Protein AF-A0ABD3HP50-F1 (afdb_monomer_lite)

Secondary structure (DSSP, 8-state):
-HHHHHHHHHHHHHHHH-EEEE--S--S--S--EEEE----------HHHHHHHH-B--SGGG--TTTGGG--EEEETTTTEEEE--GGGGS-TT-TT--SPPPGGG--HHHHHHHH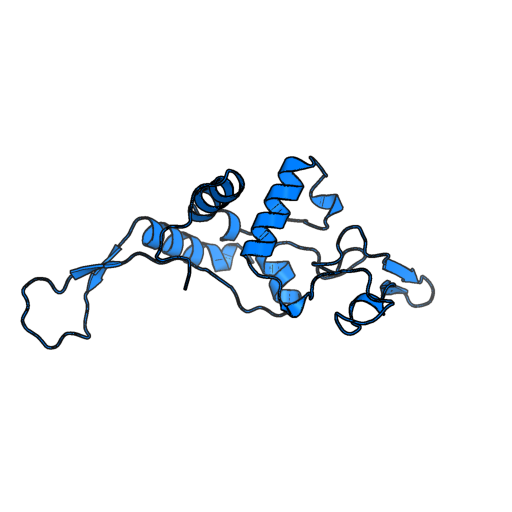HHHHHT---GGGGTB-S--GGGG-THHHHHHTTTTT-PPPTTS--

pLDDT: mean 71.01, std 15.09, range [30.39, 95.0]

Organism: NCBI:txid122646

InterPro domains:
  IPR004242 Transposon, En/Spm-like [PF02992] (1-100)

Sequence (162 aa):
MDIYLEPLVEELKQLWEGVRAYDASTQCPREDRWFTLHAISMWTIHDSPGLGFISGLAVSGTKGCPTCRPHLEAQYSPSLRSTYYLGHEKYLPLDHPLRNGCIDPTTMTMLDYCVLETRIQEEEIPRASFGVNRMSILMELPYWDACASVVDGVDFPPYMLK

Structure (mmCIF, N/CA/C/O backbone):
data_AF-A0ABD3HP50-F1
#
_entry.id   AF-A0ABD3HP50-F1
#
loop_
_atom_site.group_PDB
_atom_site.id
_atom_site.type_symbol
_atom_site.label_atom_id
_atom_site.label_alt_id
_atom_site.label_comp_id
_atom_site.label_asym_id
_atom_site.label_entity_id
_atom_site.label_seq_id
_atom_site.pdbx_PDB_ins_code
_atom_site.Cartn_x
_atom_site.Cartn_y
_atom_site.Cartn_z
_atom_site.occupancy
_atom_site.B_iso_or_equiv
_atom_site.auth_seq_id
_atom_site.auth_comp_id
_atom_site.auth_asym_id
_atom_site.auth_atom_id
_atom_site.pdbx_PDB_model_num
ATOM 1 N N . MET A 1 1 ? -8.155 -7.416 -9.459 1.00 68.25 1 MET A N 1
ATOM 2 C CA . MET A 1 1 ? -7.705 -7.560 -8.061 1.00 68.25 1 MET A CA 1
ATOM 3 C C . MET A 1 1 ? -8.480 -6.600 -7.178 1.00 68.25 1 MET A C 1
ATOM 5 O O . MET A 1 1 ? -8.988 -7.033 -6.163 1.00 68.25 1 MET A O 1
ATOM 9 N N . ASP A 1 2 ? -8.676 -5.363 -7.633 1.00 72.00 2 ASP A N 1
ATOM 10 C CA . ASP A 1 2 ? -9.381 -4.280 -6.931 1.00 72.00 2 ASP A CA 1
ATOM 11 C C . ASP A 1 2 ? -10.738 -4.693 -6.331 1.00 72.00 2 ASP A C 1
ATOM 13 O O . ASP A 1 2 ? -11.019 -4.324 -5.204 1.00 72.00 2 ASP A O 1
ATOM 17 N N . ILE A 1 3 ? -11.502 -5.568 -7.002 1.00 82.44 3 ILE A N 1
ATOM 18 C CA . ILE A 1 3 ? -12.775 -6.134 -6.498 1.00 82.44 3 ILE A CA 1
ATOM 19 C C . ILE A 1 3 ? -12.619 -6.809 -5.120 1.00 82.44 3 ILE A C 1
ATOM 21 O O . ILE A 1 3 ? -13.517 -6.757 -4.291 1.00 82.44 3 ILE A O 1
ATOM 25 N N . TYR A 1 4 ? -11.482 -7.457 -4.854 1.00 85.62 4 TYR A N 1
ATOM 26 C CA . TYR A 1 4 ? -11.237 -8.136 -3.576 1.00 85.62 4 TYR A CA 1
ATOM 27 C C . TYR A 1 4 ? -10.767 -7.184 -2.474 1.00 85.62 4 TYR A C 1
ATOM 29 O O . TYR A 1 4 ? -10.874 -7.518 -1.298 1.00 85.62 4 TYR A O 1
ATOM 37 N N . LEU A 1 5 ? -10.217 -6.027 -2.848 1.00 87.44 5 LEU A N 1
ATOM 38 C CA . LEU A 1 5 ? -9.736 -5.011 -1.911 1.00 87.44 5 LEU A CA 1
ATOM 39 C C . LEU A 1 5 ? -10.795 -3.948 -1.619 1.00 87.44 5 LEU A C 1
ATOM 41 O O . LEU A 1 5 ? -10.646 -3.209 -0.656 1.00 87.44 5 LEU A O 1
ATOM 45 N N . GLU A 1 6 ? -11.858 -3.881 -2.414 1.00 91.06 6 GLU A N 1
ATOM 46 C CA . GLU A 1 6 ? -12.951 -2.924 -2.260 1.00 91.06 6 GLU A CA 1
ATOM 47 C C . GLU A 1 6 ? -13.574 -2.945 -0.848 1.00 91.06 6 GLU A C 1
ATOM 49 O O . GLU A 1 6 ? -13.604 -1.880 -0.231 1.00 91.06 6 GLU A O 1
ATOM 54 N N . PRO A 1 7 ? -13.909 -4.105 -0.236 1.00 94.12 7 PRO A N 1
ATOM 55 C CA . PRO A 1 7 ? -14.416 -4.123 1.141 1.00 94.12 7 PRO A CA 1
ATOM 56 C C . PRO A 1 7 ? -13.393 -3.604 2.160 1.00 94.12 7 PRO A C 1
ATOM 58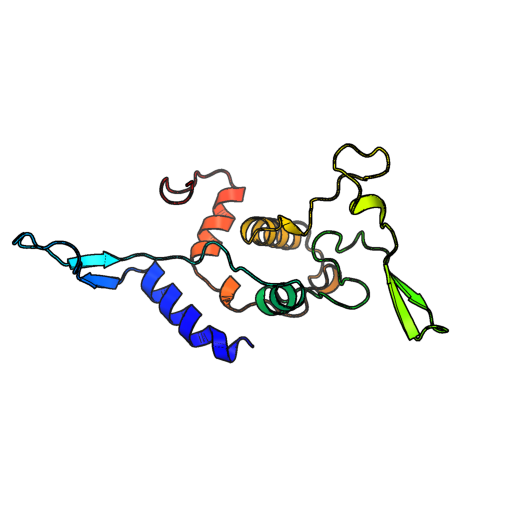 O O . PRO A 1 7 ? -13.737 -2.874 3.083 1.00 94.12 7 PRO A O 1
ATOM 61 N N . LEU A 1 8 ? -12.109 -3.931 1.967 1.00 91.62 8 LEU A N 1
ATOM 62 C CA . LEU A 1 8 ? -11.032 -3.445 2.831 1.00 91.62 8 LEU A CA 1
ATOM 63 C C . LEU A 1 8 ? -10.880 -1.922 2.724 1.00 91.62 8 LEU A C 1
ATOM 65 O O . LEU A 1 8 ? -10.669 -1.248 3.729 1.00 91.62 8 LEU A O 1
ATOM 69 N N . VAL A 1 9 ? -10.984 -1.368 1.515 1.00 91.56 9 VAL A N 1
ATOM 70 C CA . VAL A 1 9 ? -10.930 0.081 1.289 1.00 91.56 9 VAL A CA 1
ATOM 71 C C . VAL A 1 9 ? -12.112 0.779 1.955 1.00 91.56 9 VAL A C 1
ATOM 73 O O . VAL A 1 9 ? -11.918 1.823 2.576 1.00 91.56 9 VAL A O 1
ATOM 76 N N . GLU A 1 10 ? -13.315 0.215 1.866 1.00 94.00 10 GLU A N 1
ATOM 77 C CA . GLU A 1 10 ? -14.499 0.750 2.547 1.00 94.00 10 GLU A CA 1
ATOM 78 C C . GLU A 1 10 ? -14.332 0.755 4.071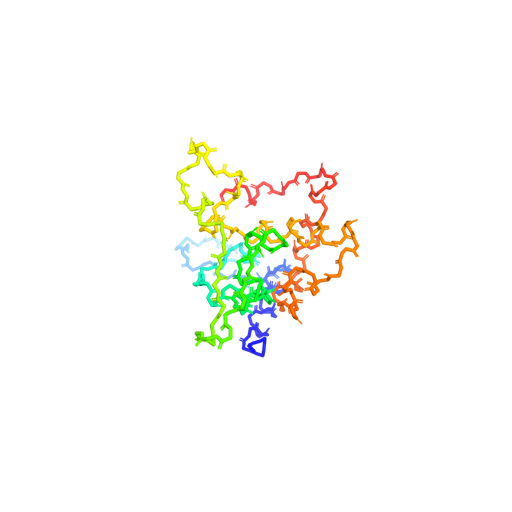 1.00 94.00 10 GLU A C 1
ATOM 80 O O . GLU A 1 10 ? -14.588 1.776 4.714 1.00 94.00 10 GLU A O 1
ATOM 85 N N . GLU A 1 11 ? -13.838 -0.340 4.653 1.00 94.44 11 GLU A N 1
ATOM 86 C CA . GLU A 1 11 ? -13.554 -0.424 6.090 1.00 94.44 11 GLU A CA 1
ATOM 87 C C . GLU A 1 11 ? -12.485 0.588 6.522 1.00 94.44 11 GLU A C 1
ATOM 89 O O . GLU A 1 11 ? -12.650 1.273 7.531 1.00 94.44 11 GLU A O 1
ATOM 94 N N . LEU A 1 12 ? -11.410 0.745 5.742 1.00 93.44 12 LEU A N 1
ATOM 95 C CA . LEU A 1 12 ? -10.360 1.729 6.020 1.00 93.44 12 LEU A CA 1
ATOM 96 C C . LEU A 1 12 ? -10.872 3.174 5.927 1.00 93.44 12 LEU A C 1
ATOM 98 O O . LEU A 1 12 ? -10.443 4.015 6.714 1.00 93.44 12 LEU A O 1
ATOM 102 N N . LYS A 1 13 ? -11.807 3.472 5.016 1.00 93.25 13 LYS A N 1
ATOM 103 C CA . LYS A 1 13 ? -12.465 4.790 4.945 1.00 93.25 13 LYS A CA 1
ATOM 104 C C . LYS A 1 13 ? -13.304 5.062 6.198 1.00 93.25 13 LYS A C 1
ATOM 106 O O . LYS A 1 13 ? -13.189 6.139 6.776 1.00 93.25 13 LYS A O 1
ATOM 111 N N . GLN A 1 14 ? -14.068 4.079 6.674 1.00 94.31 14 GLN A N 1
ATOM 112 C CA . GLN A 1 14 ? -14.833 4.206 7.925 1.00 94.31 14 GLN A CA 1
ATOM 113 C C . GLN A 1 14 ? -13.916 4.368 9.143 1.00 94.31 14 GLN A C 1
ATOM 115 O O . GLN A 1 14 ? -14.163 5.196 10.017 1.00 94.31 14 GLN A O 1
ATOM 120 N N . LEU A 1 15 ? -12.823 3.603 9.193 1.00 94.00 15 LEU A N 1
ATOM 121 C CA . LEU A 1 15 ? -11.815 3.713 10.246 1.00 94.00 15 LEU A CA 1
ATOM 122 C C . LEU A 1 15 ? -11.074 5.054 10.204 1.00 94.00 15 LEU A C 1
ATOM 124 O O . LEU A 1 15 ? -10.659 5.538 11.251 1.00 94.00 15 LEU A O 1
ATOM 128 N N . TRP A 1 16 ? -10.920 5.681 9.039 1.00 92.81 16 TRP A N 1
ATOM 129 C CA . TRP A 1 16 ? -10.366 7.031 8.946 1.00 92.81 16 TRP A CA 1
ATOM 130 C C . TRP A 1 16 ? -11.300 8.080 9.563 1.00 92.81 16 TRP A C 1
ATOM 132 O O . TRP A 1 16 ? -10.840 8.914 10.342 1.00 92.81 16 TRP A O 1
ATOM 142 N N . GLU A 1 17 ? -12.607 8.001 9.286 1.00 92.56 17 GLU A N 1
ATOM 143 C CA . GLU A 1 17 ? -13.628 8.866 9.907 1.00 92.56 17 GLU A CA 1
ATOM 144 C C . GLU A 1 17 ? -13.776 8.616 11.417 1.00 92.56 17 GLU A C 1
ATOM 146 O O . GLU A 1 17 ? -14.070 9.539 12.179 1.00 92.56 17 GLU A O 1
ATOM 151 N N . GLY A 1 18 ? -13.500 7.386 11.851 1.00 93.75 18 GLY A N 1
ATOM 152 C CA . GLY A 1 18 ? -13.512 6.958 13.241 1.00 93.75 18 GLY A CA 1
ATOM 153 C C . GLY A 1 18 ? -14.760 6.151 13.588 1.00 93.75 18 GLY A C 1
ATOM 154 O O . GLY A 1 18 ? -15.891 6.555 13.322 1.00 93.75 18 GLY A O 1
ATOM 155 N N . VAL A 1 19 ? -14.565 5.008 14.246 1.00 95.00 19 VAL A N 1
ATOM 156 C CA . VAL A 1 19 ? -15.655 4.104 14.652 1.00 95.00 19 VAL A CA 1
ATOM 157 C C . VAL A 1 19 ? -15.690 3.936 16.165 1.00 95.00 19 VAL A C 1
ATOM 159 O O . VAL A 1 19 ? -14.649 3.911 16.819 1.00 95.00 19 VAL A O 1
ATOM 162 N N . ARG A 1 20 ? -16.878 3.783 16.764 1.00 94.44 20 ARG A N 1
ATOM 163 C CA . ARG A 1 20 ? -16.955 3.430 18.192 1.00 94.44 20 ARG A CA 1
ATOM 164 C C . ARG A 1 20 ? -16.520 1.982 18.393 1.00 94.44 20 ARG A C 1
ATOM 166 O O . ARG A 1 20 ? -17.221 1.062 17.981 1.00 94.44 20 ARG A O 1
ATOM 173 N N . ALA A 1 21 ? -15.408 1.798 19.092 1.00 92.50 21 ALA A N 1
ATOM 174 C CA . ALA A 1 21 ? -14.881 0.503 19.489 1.00 92.50 21 ALA A CA 1
ATOM 175 C C . ALA A 1 21 ? -14.962 0.329 21.009 1.00 92.50 21 ALA A C 1
ATOM 177 O O . ALA A 1 21 ? -14.875 1.291 21.773 1.00 92.50 21 ALA A O 1
ATOM 178 N N . TYR A 1 22 ? -15.139 -0.915 21.441 1.00 89.88 22 TYR A N 1
ATOM 179 C CA . TYR A 1 22 ? -15.159 -1.291 22.848 1.00 89.88 22 TYR A CA 1
ATOM 180 C C . TYR A 1 22 ? -13.805 -1.883 23.257 1.00 89.88 22 TYR A C 1
ATOM 182 O O . TYR A 1 22 ? -13.331 -2.830 22.629 1.00 89.88 22 TYR A O 1
ATOM 190 N N . ASP A 1 23 ? -13.199 -1.359 24.322 1.00 88.19 23 ASP A N 1
ATOM 191 C CA . ASP A 1 23 ? -11.971 -1.905 24.901 1.00 88.19 23 ASP A CA 1
ATOM 192 C C . ASP A 1 23 ? -12.291 -3.083 25.837 1.00 88.19 23 ASP A C 1
ATOM 194 O O . ASP A 1 23 ? -12.820 -2.912 26.937 1.00 88.19 23 ASP A O 1
ATOM 198 N N . ALA A 1 24 ? -11.954 -4.299 25.399 1.00 86.75 24 ALA A N 1
ATOM 199 C CA . ALA A 1 24 ? -12.124 -5.520 26.189 1.00 86.75 24 ALA A CA 1
ATOM 200 C C . ALA A 1 24 ? -10.939 -5.824 27.127 1.00 86.75 24 ALA A C 1
ATOM 202 O O . ALA A 1 24 ? -11.032 -6.744 27.942 1.00 86.75 24 ALA A O 1
ATOM 203 N N . SER A 1 25 ? -9.825 -5.091 27.016 1.00 80.88 25 SER A N 1
ATOM 204 C CA . SER A 1 25 ? -8.603 -5.350 27.793 1.00 80.88 25 SER A CA 1
ATOM 205 C C . SER A 1 25 ? -8.692 -4.833 29.232 1.00 80.88 25 SER A C 1
ATOM 207 O O . SER A 1 25 ? -8.050 -5.365 30.142 1.00 80.88 25 SER A O 1
ATOM 209 N N . THR A 1 26 ? -9.523 -3.820 29.472 1.00 66.00 26 THR A N 1
ATOM 210 C CA . THR A 1 26 ? -9.668 -3.192 30.779 1.00 66.00 26 THR A CA 1
ATOM 211 C C . THR A 1 26 ? -10.669 -3.961 31.646 1.00 66.00 26 THR A C 1
ATOM 213 O O . THR A 1 26 ? -11.881 -3.775 31.587 1.00 66.00 26 THR A O 1
ATOM 216 N N . GLN A 1 27 ? -10.148 -4.803 32.546 1.00 63.78 27 GLN A N 1
ATOM 217 C CA . GLN A 1 27 ? -10.932 -5.452 33.615 1.00 63.78 27 GLN A CA 1
ATOM 218 C C . GLN A 1 27 ? -11.445 -4.462 34.681 1.00 63.78 27 GLN A C 1
ATOM 220 O O . GLN A 1 27 ? -12.134 -4.856 35.621 1.00 63.78 27 GLN A O 1
ATOM 225 N N . CYS A 1 28 ? -11.102 -3.177 34.567 1.00 58.75 28 CYS A N 1
ATOM 226 C CA . CYS A 1 28 ? -11.473 -2.166 35.543 1.00 58.75 28 CYS A CA 1
ATOM 227 C C . CYS A 1 28 ? -12.890 -1.635 35.255 1.00 58.75 28 CYS A C 1
ATOM 229 O O . CYS A 1 28 ? -13.175 -1.250 34.119 1.00 58.75 28 CYS A O 1
ATOM 231 N N . PRO A 1 29 ? -13.775 -1.552 36.263 1.00 60.47 29 PRO A N 1
ATOM 232 C CA . PRO A 1 29 ? -15.089 -0.938 36.135 1.00 60.47 29 PRO A CA 1
ATOM 233 C C . PRO A 1 29 ? -14.926 0.589 36.080 1.00 60.47 29 PRO A C 1
ATOM 235 O O . PRO A 1 29 ? -15.144 1.291 37.061 1.00 60.47 29 PRO A O 1
ATOM 238 N N . ARG A 1 30 ? -14.460 1.109 34.941 1.00 60.69 30 ARG A N 1
ATOM 239 C CA . ARG A 1 30 ? -14.571 2.529 34.597 1.00 60.69 30 ARG A CA 1
ATOM 240 C C . ARG A 1 30 ? -15.697 2.691 33.590 1.00 60.69 30 ARG A C 1
ATOM 242 O O . ARG A 1 30 ? -15.880 1.858 32.708 1.00 60.69 30 ARG A O 1
ATOM 249 N N . GLU A 1 31 ? -16.455 3.759 33.768 1.00 63.81 31 GLU A N 1
ATOM 250 C CA . GLU A 1 31 ? -17.771 3.965 33.162 1.00 63.81 31 GLU A CA 1
ATOM 251 C C . GLU A 1 31 ? -17.724 4.356 31.676 1.00 63.81 31 GLU A C 1
ATOM 253 O O . GLU A 1 31 ? -18.764 4.619 31.086 1.00 63.81 31 GLU A O 1
ATOM 258 N N . ASP A 1 32 ? -16.556 4.305 31.030 1.00 68.00 32 ASP A N 1
ATOM 259 C CA . ASP A 1 32 ? -16.446 4.547 29.592 1.00 68.00 32 ASP A CA 1
ATOM 260 C C . ASP A 1 32 ? -15.413 3.611 28.947 1.00 68.00 32 ASP A C 1
ATOM 262 O O . ASP A 1 32 ? -14.228 3.914 28.825 1.00 68.00 32 ASP A O 1
ATOM 266 N N . ARG A 1 33 ? -15.873 2.407 28.584 1.00 80.25 33 ARG A N 1
ATOM 267 C CA . ARG A 1 33 ? -15.086 1.383 27.859 1.00 80.25 33 ARG A CA 1
ATOM 268 C C . ARG A 1 33 ? -15.160 1.537 26.344 1.00 80.25 33 ARG A C 1
ATOM 270 O O . ARG A 1 33 ? -14.750 0.651 25.602 1.00 80.25 33 ARG A O 1
ATOM 277 N N . TRP A 1 34 ? -15.740 2.632 25.885 1.00 87.62 34 TRP A N 1
ATOM 278 C CA . TRP A 1 34 ? -15.948 2.901 24.481 1.00 87.62 34 TRP A CA 1
ATOM 279 C C . TRP A 1 34 ? -15.081 4.077 24.069 1.00 87.62 34 TRP A C 1
ATOM 281 O O . TRP A 1 34 ? -15.122 5.133 24.692 1.00 87.62 34 TRP A O 1
ATOM 291 N N . PHE A 1 35 ? -14.349 3.916 22.980 1.00 89.62 35 PHE A N 1
ATOM 292 C CA . PHE A 1 35 ? -13.504 4.963 22.426 1.00 89.62 35 PHE A CA 1
ATOM 293 C C . PHE A 1 35 ? -13.710 5.044 20.916 1.00 89.62 35 PHE A C 1
ATOM 295 O O . PHE A 1 35 ? -14.230 4.115 20.295 1.00 89.62 35 PHE A O 1
ATOM 302 N N . THR A 1 36 ? -13.337 6.174 20.325 1.00 94.62 36 THR A N 1
ATOM 303 C CA . THR A 1 36 ? -13.305 6.310 18.868 1.00 94.62 36 THR A CA 1
ATOM 304 C C . THR A 1 36 ? -11.992 5.725 18.366 1.00 94.62 36 THR A C 1
ATOM 306 O O . THR A 1 36 ? -10.918 6.246 18.668 1.00 94.62 36 THR A O 1
ATOM 309 N N . LEU A 1 37 ? -12.077 4.615 17.640 1.00 93.75 37 LEU A N 1
ATOM 310 C CA . LEU A 1 37 ? -10.949 3.982 16.977 1.00 93.75 37 LEU A CA 1
ATOM 311 C C . LEU A 1 37 ? -10.769 4.616 15.601 1.00 93.75 37 LEU A C 1
ATOM 313 O O . LEU A 1 37 ? -11.670 4.535 14.767 1.00 93.75 37 LEU A O 1
ATOM 317 N N . HIS A 1 38 ? -9.587 5.183 15.375 1.00 93.00 38 HIS A N 1
ATOM 318 C CA . HIS A 1 38 ? -9.105 5.514 14.042 1.00 93.00 38 HIS A CA 1
ATOM 319 C C . HIS A 1 38 ? -8.033 4.513 13.617 1.00 93.00 38 HIS A C 1
ATOM 321 O O . HIS A 1 38 ? -7.225 4.088 14.448 1.00 93.00 38 HIS A O 1
ATOM 327 N N . ALA A 1 39 ? -8.002 4.149 12.337 1.00 90.25 39 ALA A N 1
ATOM 328 C CA . ALA A 1 39 ? -6.942 3.312 11.787 1.00 90.25 39 ALA A CA 1
ATOM 329 C C . ALA A 1 39 ? -6.605 3.699 10.348 1.00 90.25 39 ALA A C 1
ATOM 331 O O . ALA A 1 39 ? -7.431 4.234 9.612 1.00 90.25 39 ALA A O 1
ATOM 332 N N . ILE A 1 40 ? -5.367 3.403 9.965 1.00 89.06 40 ILE A N 1
ATOM 333 C CA . ILE A 1 40 ? -4.806 3.654 8.639 1.00 89.06 40 ILE A CA 1
ATOM 334 C C . ILE A 1 40 ? -3.920 2.478 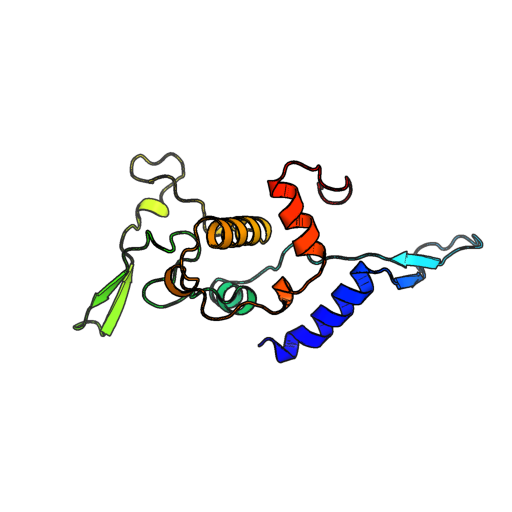8.231 1.00 89.06 40 ILE A C 1
ATOM 336 O O . ILE A 1 40 ? -3.334 1.805 9.083 1.00 89.06 40 ILE A O 1
ATOM 340 N N . SER A 1 41 ? -3.783 2.246 6.927 1.00 84.75 41 SER A N 1
ATOM 341 C CA . SER A 1 41 ? -2.788 1.311 6.399 1.00 84.75 41 SER A CA 1
ATOM 342 C C . SER A 1 41 ? -1.514 2.075 6.042 1.00 84.75 41 SER A C 1
ATOM 344 O O . SER A 1 41 ? -1.509 2.855 5.091 1.00 84.75 41 SER A O 1
ATOM 346 N N . MET A 1 42 ? -0.443 1.865 6.817 1.00 76.00 42 MET A N 1
ATOM 347 C CA . MET A 1 42 ? 0.849 2.532 6.597 1.00 76.00 42 MET A CA 1
ATOM 348 C C . MET A 1 42 ? 1.706 1.826 5.539 1.00 76.00 42 MET A C 1
ATOM 350 O O . MET A 1 42 ? 2.272 2.474 4.662 1.00 76.00 42 MET A O 1
ATOM 354 N N . TRP A 1 43 ? 1.812 0.495 5.604 1.00 74.75 43 TRP A N 1
ATOM 355 C CA . TRP A 1 43 ? 2.608 -0.299 4.668 1.00 74.75 43 TRP A CA 1
ATOM 356 C C . TRP A 1 43 ? 1.935 -1.633 4.350 1.00 74.75 43 TRP A C 1
ATOM 358 O O . TRP A 1 43 ? 1.252 -2.228 5.184 1.00 74.75 43 TRP A O 1
ATOM 368 N N . THR A 1 44 ? 2.167 -2.130 3.136 1.00 73.38 44 THR A N 1
ATOM 369 C CA . THR A 1 44 ? 1.804 -3.494 2.738 1.00 73.38 44 THR A CA 1
ATOM 370 C C . THR A 1 44 ? 3.083 -4.298 2.539 1.00 73.38 44 THR A C 1
ATOM 372 O O . THR A 1 44 ? 4.042 -3.802 1.956 1.00 73.38 44 THR A O 1
ATOM 375 N N . ILE A 1 45 ? 3.114 -5.533 3.042 1.00 80.56 45 ILE A N 1
ATOM 376 C CA . ILE A 1 45 ? 4.207 -6.468 2.761 1.00 80.56 45 ILE A CA 1
ATOM 377 C C . ILE A 1 45 ? 3.795 -7.264 1.534 1.00 80.56 45 ILE A C 1
ATOM 379 O O . ILE A 1 45 ? 2.799 -7.986 1.558 1.00 80.56 45 ILE A O 1
ATOM 383 N N . HIS A 1 46 ? 4.555 -7.118 0.463 1.00 76.06 46 HIS A N 1
ATOM 384 C CA . HIS A 1 46 ? 4.301 -7.791 -0.796 1.00 76.06 46 HIS A CA 1
ATOM 385 C C . HIS A 1 46 ? 5.629 -8.216 -1.422 1.00 76.06 46 HIS A C 1
ATOM 387 O O . HIS A 1 46 ? 6.673 -7.604 -1.199 1.00 76.06 46 HIS A O 1
ATOM 393 N N . ASP A 1 47 ? 5.593 -9.284 -2.204 1.00 80.69 47 ASP A N 1
ATOM 394 C CA . ASP A 1 47 ? 6.691 -9.627 -3.095 1.00 80.69 47 ASP A CA 1
ATOM 395 C C . ASP A 1 47 ? 6.678 -8.707 -4.331 1.00 80.69 47 ASP A C 1
ATOM 397 O O . ASP A 1 47 ? 5.799 -7.861 -4.502 1.00 80.69 47 ASP A O 1
ATOM 401 N N . SER A 1 48 ? 7.667 -8.840 -5.216 1.00 72.44 48 SER A N 1
ATOM 402 C CA . SER A 1 48 ? 7.736 -8.001 -6.420 1.00 72.44 48 SER A CA 1
ATOM 403 C C . SER A 1 48 ? 6.478 -8.107 -7.307 1.00 72.44 48 SER A C 1
ATOM 405 O O . SER A 1 48 ? 5.984 -7.060 -7.725 1.00 72.44 48 SER A O 1
ATOM 407 N N . PRO A 1 49 ? 5.898 -9.298 -7.567 1.00 78.38 49 PRO A N 1
ATOM 408 C CA . PRO A 1 49 ? 4.594 -9.411 -8.220 1.00 78.38 49 PRO A CA 1
ATOM 409 C C . PRO A 1 49 ? 3.482 -8.667 -7.472 1.00 78.38 49 PRO A C 1
ATOM 411 O O . PRO A 1 49 ? 2.759 -7.877 -8.082 1.00 78.38 49 PRO A O 1
ATOM 414 N N . GLY A 1 50 ? 3.374 -8.876 -6.157 1.00 78.81 50 GLY A N 1
ATOM 415 C CA . GLY A 1 50 ? 2.407 -8.222 -5.281 1.00 78.81 50 GLY A CA 1
ATOM 416 C C . GLY A 1 50 ? 2.490 -6.699 -5.326 1.00 78.81 50 GLY A C 1
ATOM 417 O O . GLY A 1 50 ? 1.450 -6.049 -5.409 1.00 78.81 50 GLY A O 1
ATOM 418 N N . LEU A 1 51 ? 3.700 -6.130 -5.389 1.00 76.31 51 LEU A N 1
ATOM 419 C CA . LEU A 1 51 ? 3.891 -4.690 -5.576 1.00 76.31 51 LEU A CA 1
ATOM 420 C C . LEU A 1 51 ? 3.210 -4.218 -6.856 1.00 76.31 51 LEU A C 1
ATOM 422 O O . LEU A 1 51 ? 2.451 -3.256 -6.825 1.00 76.31 51 LEU A O 1
ATOM 426 N N . GLY A 1 52 ? 3.445 -4.895 -7.980 1.00 76.44 52 GLY A N 1
ATOM 427 C CA . GLY A 1 52 ? 2.845 -4.517 -9.260 1.00 76.44 52 GLY A CA 1
ATOM 428 C C . GLY A 1 52 ? 1.323 -4.599 -9.243 1.00 76.44 52 GLY A C 1
ATOM 429 O O . GLY A 1 52 ? 0.650 -3.745 -9.812 1.00 76.44 52 GLY A O 1
ATOM 430 N N . PHE A 1 53 ? 0.769 -5.574 -8.521 1.00 78.81 53 PHE A N 1
ATOM 431 C CA . PHE A 1 53 ? -0.675 -5.680 -8.327 1.00 78.81 53 PHE A CA 1
ATOM 432 C C . PHE A 1 53 ? -1.244 -4.561 -7.449 1.00 78.81 53 PHE A C 1
ATOM 434 O O . PHE A 1 53 ? -2.293 -4.016 -7.779 1.00 78.81 53 PHE A O 1
ATOM 441 N N . ILE A 1 54 ? -0.564 -4.225 -6.350 1.00 76.44 54 ILE A N 1
ATOM 442 C CA . ILE A 1 54 ? -1.042 -3.276 -5.332 1.00 76.44 54 ILE A CA 1
ATOM 443 C C . ILE A 1 54 ? -0.743 -1.822 -5.694 1.00 76.44 54 ILE A C 1
ATOM 445 O O . ILE A 1 54 ? -1.411 -0.934 -5.188 1.00 76.44 54 IL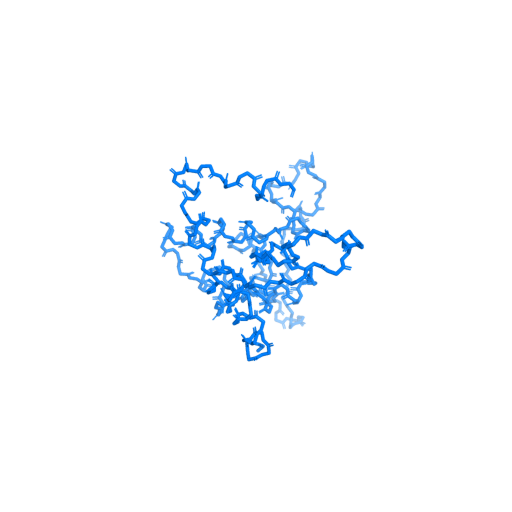E A O 1
ATOM 449 N N . SER A 1 55 ? 0.243 -1.552 -6.541 1.00 73.62 55 SER A N 1
ATOM 450 C CA . SER A 1 55 ? 0.588 -0.197 -6.994 1.00 73.62 55 SER A CA 1
ATOM 451 C C . SER A 1 55 ? 0.149 0.072 -8.431 1.00 73.62 55 SER A C 1
ATOM 453 O O . SER A 1 55 ? 0.085 1.217 -8.859 1.00 73.62 55 SER A O 1
ATOM 455 N N . GLY A 1 56 ? -0.137 -0.986 -9.196 1.00 75.25 56 GLY A N 1
ATOM 456 C CA . GLY A 1 56 ? -0.384 -0.890 -10.629 1.00 75.25 56 GLY A CA 1
ATOM 457 C C . GLY A 1 56 ? 0.861 -0.577 -11.465 1.00 75.25 56 GLY A C 1
ATOM 458 O O . GLY A 1 56 ? 0.756 -0.274 -12.662 1.00 75.25 56 GLY A O 1
ATOM 459 N N . LEU A 1 57 ? 2.044 -0.693 -10.850 1.00 74.00 57 LEU A N 1
ATOM 460 C CA . LEU A 1 57 ? 3.329 -0.646 -11.531 1.00 74.00 57 LEU A CA 1
ATOM 461 C C . LEU A 1 57 ? 3.544 -1.892 -12.387 1.00 74.00 57 LEU A C 1
ATOM 463 O O . LEU A 1 57 ? 3.290 -3.029 -11.983 1.00 74.00 57 LEU A O 1
ATOM 467 N N . ALA A 1 58 ? 4.120 -1.682 -13.564 1.00 74.19 58 ALA A N 1
ATOM 468 C CA . ALA A 1 58 ? 4.713 -2.751 -14.337 1.00 74.19 58 ALA A CA 1
ATOM 469 C C . ALA A 1 58 ? 5.895 -3.334 -13.554 1.00 74.19 58 ALA A C 1
ATOM 471 O O . ALA A 1 58 ? 6.921 -2.692 -13.360 1.00 74.19 58 ALA A O 1
ATOM 472 N N . VAL A 1 59 ? 5.750 -4.586 -13.135 1.00 71.94 59 VAL A N 1
ATOM 473 C CA . VAL A 1 59 ? 6.818 -5.382 -12.501 1.00 71.94 59 VAL A CA 1
ATOM 474 C C . VAL A 1 59 ? 7.409 -6.414 -13.462 1.00 71.94 59 VAL A C 1
ATOM 476 O O . VAL A 1 59 ? 8.207 -7.268 -13.092 1.00 71.94 59 VAL A O 1
ATOM 479 N N . SER A 1 60 ? 7.022 -6.327 -14.737 1.00 72.38 60 SER A N 1
ATOM 480 C CA . SER A 1 60 ? 7.544 -7.136 -15.834 1.00 72.38 60 SER A CA 1
ATOM 481 C C . SER A 1 60 ? 7.637 -6.316 -17.125 1.00 72.38 60 SER A C 1
ATOM 483 O O . SER A 1 60 ? 7.091 -5.215 -17.226 1.00 72.38 60 SER A O 1
ATOM 485 N N . GLY A 1 61 ? 8.344 -6.849 -18.122 1.00 74.88 61 GLY A N 1
ATOM 486 C CA . GLY A 1 61 ? 8.560 -6.170 -19.399 1.00 74.88 61 GLY A CA 1
ATOM 487 C C . GLY A 1 61 ? 9.653 -5.106 -19.322 1.00 74.88 61 GLY A C 1
ATOM 488 O O . GLY A 1 61 ? 10.513 -5.130 -18.451 1.00 74.88 61 GLY A O 1
ATOM 489 N N . THR A 1 62 ? 9.655 -4.155 -20.252 1.00 70.31 62 THR A N 1
ATOM 490 C CA . THR A 1 62 ? 10.770 -3.203 -20.388 1.00 70.31 62 THR A CA 1
ATOM 491 C C . THR A 1 62 ? 10.900 -2.208 -19.233 1.00 70.31 62 THR A C 1
ATOM 493 O O . THR A 1 62 ? 11.949 -1.597 -19.075 1.00 70.31 62 THR A O 1
ATOM 496 N N . LYS A 1 63 ? 9.867 -2.076 -18.393 1.00 71.56 63 LYS A N 1
ATOM 497 C CA . LYS A 1 63 ? 9.827 -1.166 -17.236 1.00 71.56 63 LYS A CA 1
ATOM 498 C C . LYS A 1 63 ? 9.623 -1.900 -15.911 1.00 71.56 63 LYS A C 1
ATOM 500 O O . LYS A 1 63 ? 9.112 -1.320 -14.967 1.00 71.56 63 LYS A O 1
ATOM 505 N N . GLY A 1 64 ? 10.025 -3.170 -15.839 1.00 69.12 64 GLY A N 1
ATOM 506 C CA . GLY A 1 64 ? 9.726 -4.048 -14.704 1.00 69.12 64 GLY A CA 1
ATOM 507 C C . GLY A 1 64 ? 10.397 -3.691 -13.373 1.00 69.12 64 GLY A C 1
ATOM 508 O O . GLY A 1 64 ? 10.098 -4.320 -12.365 1.00 69.12 64 GLY A O 1
ATOM 509 N N . CYS A 1 65 ? 11.319 -2.720 -13.342 1.00 71.00 65 CYS A N 1
ATOM 510 C CA . CYS A 1 65 ? 11.956 -2.288 -12.101 1.00 71.00 65 CYS A CA 1
ATOM 511 C C . CYS A 1 65 ? 11.235 -1.053 -11.540 1.00 71.00 65 CYS A C 1
ATOM 513 O O . CYS A 1 65 ? 11.388 0.039 -12.099 1.00 71.00 65 CYS A O 1
ATOM 515 N N . PRO A 1 66 ? 10.529 -1.187 -10.407 1.00 62.84 66 PRO A N 1
ATOM 516 C CA . PRO A 1 66 ? 9.730 -0.105 -9.846 1.00 62.84 66 PRO A CA 1
ATOM 517 C C . PRO A 1 66 ? 10.590 1.034 -9.269 1.00 62.84 66 PRO A C 1
ATOM 519 O O . PRO A 1 66 ? 10.059 2.107 -9.002 1.00 62.84 66 PRO A O 1
ATOM 522 N N . THR A 1 67 ? 11.905 0.832 -9.133 1.00 65.88 67 THR A N 1
ATOM 523 C CA . THR A 1 67 ? 12.869 1.825 -8.630 1.00 65.88 67 THR A CA 1
ATOM 524 C C . THR A 1 67 ? 13.659 2.504 -9.749 1.00 65.88 67 THR A C 1
ATOM 526 O O . THR A 1 67 ? 13.874 3.708 -9.712 1.00 65.88 67 THR A O 1
ATOM 529 N N . CYS A 1 68 ? 14.074 1.757 -10.778 1.00 63.84 68 CYS A N 1
ATOM 530 C CA . CYS A 1 68 ? 14.866 2.317 -11.883 1.00 63.84 68 CYS A CA 1
ATOM 531 C C . CYS A 1 68 ? 14.007 2.954 -12.976 1.00 63.84 68 CYS A C 1
ATOM 533 O O . CYS A 1 68 ? 14.496 3.819 -13.696 1.00 63.84 68 CYS A O 1
ATOM 535 N N . ARG A 1 69 ? 12.744 2.522 -13.098 1.00 65.69 69 ARG A N 1
ATOM 536 C CA . ARG A 1 69 ? 11.694 3.062 -13.977 1.00 65.69 69 ARG A CA 1
ATOM 537 C C . ARG A 1 69 ? 12.210 3.614 -15.329 1.00 65.69 69 ARG A C 1
ATOM 539 O O . ARG A 1 69 ? 12.550 2.769 -16.157 1.00 65.69 69 ARG A O 1
ATOM 546 N N . PRO A 1 70 ? 12.288 4.940 -15.615 1.00 57.34 70 PRO A N 1
ATOM 547 C CA . PRO A 1 70 ? 12.668 5.416 -16.949 1.00 57.34 70 PRO A CA 1
ATOM 548 C C . PRO A 1 70 ? 14.162 5.239 -17.254 1.00 57.34 70 PRO A C 1
ATOM 550 O O . PRO A 1 70 ? 14.544 5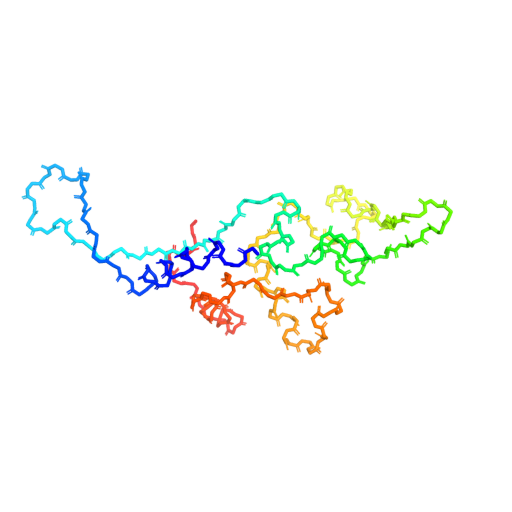.254 -18.417 1.00 57.34 70 PRO A O 1
ATOM 553 N N . HIS A 1 71 ? 14.993 5.029 -16.231 1.00 59.66 71 HIS A N 1
ATOM 554 C CA . HIS A 1 71 ? 16.431 4.790 -16.360 1.00 59.66 71 HIS A CA 1
ATOM 555 C C . HIS A 1 71 ? 16.767 3.298 -16.504 1.00 59.66 71 HIS A C 1
ATOM 557 O O . HIS A 1 71 ? 17.936 2.919 -16.547 1.00 59.66 71 HIS A O 1
ATOM 563 N N . LEU A 1 72 ? 15.756 2.422 -16.540 1.00 65.88 72 LEU A N 1
ATOM 564 C CA . LEU A 1 72 ? 15.956 1.005 -16.804 1.00 65.88 72 LEU A CA 1
ATOM 565 C C . LEU A 1 72 ? 16.090 0.769 -18.312 1.00 65.88 72 LEU A C 1
ATOM 567 O O . LEU A 1 72 ? 15.098 0.720 -19.036 1.00 65.88 72 LEU A O 1
ATOM 571 N N . GLU A 1 73 ? 17.314 0.542 -18.776 1.00 65.88 73 GLU A N 1
ATOM 572 C CA . GLU A 1 73 ? 17.561 0.086 -20.143 1.00 65.88 73 GLU A CA 1
ATOM 573 C C . GLU A 1 73 ? 17.298 -1.422 -20.255 1.00 65.88 73 GLU A C 1
ATOM 575 O O . GLU A 1 73 ? 18.184 -2.268 -20.099 1.00 65.88 73 GLU A O 1
ATOM 580 N N . ALA A 1 74 ? 16.037 -1.777 -20.488 1.00 74.81 74 ALA A N 1
ATOM 581 C CA . ALA A 1 74 ? 15.663 -3.137 -20.839 1.00 74.81 74 ALA A CA 1
ATOM 582 C C . ALA A 1 74 ? 15.800 -3.355 -22.349 1.00 74.81 74 ALA A C 1
ATOM 584 O O . ALA A 1 74 ? 15.308 -2.560 -23.151 1.00 74.81 74 ALA A O 1
ATOM 585 N N . GLN A 1 75 ? 16.417 -4.466 -22.739 1.00 80.12 75 GLN A N 1
ATOM 586 C CA . GLN A 1 75 ? 16.570 -4.852 -24.137 1.00 80.12 75 GLN A CA 1
ATOM 587 C C . GLN A 1 75 ? 15.874 -6.189 -24.387 1.00 80.12 75 GLN A C 1
ATOM 589 O O . GLN A 1 75 ? 15.937 -7.114 -23.576 1.00 80.12 75 GLN A O 1
ATOM 594 N N . TYR A 1 76 ? 15.182 -6.288 -25.519 1.00 84.06 76 TYR A N 1
ATOM 595 C CA . TYR A 1 76 ? 14.550 -7.526 -25.956 1.00 84.06 76 TYR A CA 1
ATOM 596 C C . TYR A 1 76 ? 15.488 -8.274 -26.899 1.00 84.06 76 TYR A C 1
ATOM 598 O O . TYR A 1 76 ? 15.927 -7.717 -27.904 1.00 84.06 76 TYR A O 1
ATOM 606 N N . SER A 1 77 ? 15.767 -9.542 -26.598 1.00 84.00 77 SER A N 1
ATOM 607 C CA . SER A 1 77 ? 16.497 -10.435 -27.497 1.00 84.00 77 SER A CA 1
ATOM 608 C C . SER A 1 77 ? 15.509 -11.262 -28.321 1.00 84.00 77 SER A C 1
ATOM 610 O O . SER A 1 77 ? 14.849 -12.143 -27.762 1.00 84.00 77 SER A O 1
ATOM 612 N N . PRO A 1 78 ? 15.421 -11.068 -29.653 1.00 86.94 78 PRO A N 1
ATOM 613 C CA . PRO A 1 78 ? 14.576 -11.902 -30.508 1.00 86.94 78 PRO A CA 1
ATOM 614 C C . PRO A 1 78 ? 14.999 -13.374 -30.490 1.00 86.94 78 PRO A C 1
ATOM 616 O O . PRO A 1 78 ? 14.151 -14.263 -30.549 1.00 86.94 78 PRO A O 1
ATOM 619 N N . SER A 1 79 ? 16.305 -13.625 -30.366 1.00 91.38 79 SER A N 1
ATOM 620 C CA . SER A 1 79 ? 16.888 -14.967 -30.350 1.00 91.38 79 SER A CA 1
ATOM 621 C C . SER A 1 79 ? 16.505 -15.749 -29.095 1.00 91.38 79 SER A C 1
ATOM 623 O O . SER A 1 79 ? 16.206 -16.935 -29.184 1.00 91.38 79 SER A O 1
ATOM 625 N N . LEU A 1 80 ? 16.485 -15.086 -27.934 1.00 86.19 80 LEU A N 1
ATOM 626 C CA . LEU A 1 80 ? 16.101 -15.707 -26.660 1.00 86.19 80 LEU A CA 1
ATOM 627 C C . LEU A 1 80 ? 14.599 -15.588 -26.370 1.00 86.19 80 LEU A C 1
ATOM 629 O O . LEU A 1 80 ? 14.105 -16.229 -25.446 1.00 86.19 80 LEU A O 1
ATOM 633 N N . ARG A 1 81 ? 13.878 -14.765 -27.147 1.00 85.62 81 ARG A N 1
ATOM 634 C CA . ARG A 1 81 ? 12.478 -14.374 -26.908 1.00 85.62 81 ARG A CA 1
ATOM 635 C C . ARG A 1 81 ? 12.250 -13.881 -25.478 1.00 85.62 81 ARG A C 1
ATOM 637 O O . ARG A 1 81 ? 11.212 -14.142 -24.874 1.00 85.62 81 ARG A O 1
ATOM 644 N N . SER A 1 82 ? 13.243 -13.188 -24.933 1.00 81.06 82 SER A N 1
ATOM 645 C CA . SER A 1 82 ? 13.247 -12.718 -23.556 1.00 81.06 82 SER A CA 1
ATOM 646 C C . SER A 1 82 ? 13.767 -11.290 -23.468 1.00 81.06 82 SER A C 1
ATOM 648 O O . SER A 1 82 ? 14.570 -10.834 -24.288 1.00 81.06 82 SER A O 1
ATOM 650 N N . THR A 1 83 ? 13.280 -10.581 -22.454 1.00 80.38 83 THR A N 1
ATOM 651 C CA . THR A 1 83 ? 13.775 -9.260 -22.077 1.00 80.38 83 THR A CA 1
ATOM 652 C C . THR A 1 83 ? 14.847 -9.432 -21.014 1.00 80.38 83 THR A C 1
ATOM 654 O O . THR A 1 83 ? 14.616 -10.116 -20.016 1.00 80.38 83 THR A O 1
ATOM 657 N N . TYR A 1 84 ? 16.001 -8.805 -21.211 1.00 78.38 84 TYR A N 1
ATOM 658 C CA . TYR A 1 84 ? 17.044 -8.701 -20.197 1.00 78.38 84 TYR A CA 1
ATOM 659 C C . TYR A 1 84 ? 17.212 -7.245 -19.776 1.00 78.38 84 TYR A C 1
ATOM 661 O O . TYR A 1 84 ? 16.963 -6.314 -20.544 1.00 78.38 84 TYR A O 1
ATOM 669 N N . TYR A 1 85 ? 17.615 -7.057 -18.526 1.00 75.75 85 TYR A N 1
ATOM 670 C CA . TYR A 1 85 ? 17.812 -5.743 -17.935 1.00 75.75 85 TYR A CA 1
ATOM 671 C C . TYR A 1 85 ? 19.302 -5.463 -17.853 1.00 75.75 85 TYR A C 1
ATOM 673 O O . TYR A 1 85 ? 20.031 -6.243 -17.243 1.00 75.75 85 TYR A O 1
ATOM 681 N N . LEU A 1 86 ? 19.744 -4.361 -18.450 1.00 73.00 86 LEU A N 1
ATOM 682 C CA . LEU A 1 86 ? 21.101 -3.864 -18.258 1.00 73.00 86 LEU A CA 1
ATOM 683 C C . LEU A 1 86 ? 21.174 -3.000 -16.989 1.00 73.00 86 LEU A C 1
ATOM 685 O O . LEU A 1 86 ? 20.157 -2.661 -16.376 1.00 73.00 86 LEU A O 1
ATOM 689 N N . GLY A 1 87 ? 22.395 -2.685 -16.554 1.00 68.75 87 GLY A N 1
ATOM 690 C CA . GLY A 1 87 ? 22.614 -1.886 -15.348 1.00 68.75 87 GLY A CA 1
ATOM 691 C C . GLY A 1 87 ? 22.484 -2.691 -14.054 1.00 68.75 87 GLY A C 1
ATOM 692 O O . GLY A 1 87 ? 21.849 -2.241 -13.104 1.00 68.75 87 GLY A O 1
ATOM 693 N N . HIS A 1 88 ? 23.095 -3.881 -13.995 1.00 72.12 88 HIS A N 1
ATOM 694 C CA . HIS A 1 88 ? 23.226 -4.668 -12.757 1.00 72.12 88 HIS A CA 1
ATOM 695 C C . HIS A 1 88 ? 24.035 -3.946 -11.664 1.00 72.12 88 HIS A C 1
ATOM 697 O O . HIS A 1 88 ? 23.952 -4.309 -10.494 1.00 72.12 88 HIS A O 1
ATOM 703 N N . GLU A 1 89 ? 24.775 -2.898 -12.033 1.00 72.62 89 GLU A N 1
ATOM 704 C CA . GLU A 1 89 ? 25.619 -2.089 -11.149 1.00 72.62 89 GLU A CA 1
ATOM 705 C C . GLU A 1 89 ? 24.842 -1.441 -9.993 1.00 72.62 89 GLU A C 1
ATOM 707 O O . GLU A 1 89 ? 25.385 -1.203 -8.919 1.00 72.62 89 GLU A O 1
ATOM 712 N N . LYS A 1 90 ? 23.534 -1.229 -10.163 1.00 66.81 90 LYS A N 1
ATOM 713 C CA . LYS A 1 90 ? 22.635 -0.719 -9.116 1.00 66.81 90 LYS A CA 1
ATOM 714 C C . LYS A 1 90 ? 22.454 -1.650 -7.913 1.00 66.81 90 LYS A C 1
ATOM 716 O O . LYS A 1 90 ? 22.061 -1.180 -6.851 1.00 66.81 90 LYS A O 1
ATOM 721 N N . TYR A 1 91 ? 22.695 -2.950 -8.093 1.00 68.44 91 TYR A N 1
ATOM 722 C CA . TYR A 1 91 ? 22.589 -3.954 -7.028 1.00 68.44 91 TYR A CA 1
ATOM 723 C C . TYR A 1 91 ? 23.903 -4.126 -6.259 1.00 68.44 91 TYR A C 1
ATOM 725 O O . TYR A 1 91 ? 23.971 -4.927 -5.329 1.00 68.44 91 TYR A O 1
ATOM 733 N N . LEU A 1 92 ? 24.957 -3.404 -6.649 1.00 73.88 92 LEU A N 1
ATOM 734 C CA . LEU A 1 92 ? 26.214 -3.378 -5.908 1.00 73.88 92 LEU A CA 1
ATOM 735 C C . LEU A 1 92 ? 26.018 -2.652 -4.566 1.00 73.88 92 LEU A C 1
ATOM 737 O O . LEU A 1 92 ? 25.029 -1.941 -4.412 1.00 73.88 92 LEU A O 1
ATOM 741 N N . PRO A 1 93 ? 26.912 -2.810 -3.577 1.00 75.12 93 PRO A N 1
ATOM 742 C CA . PRO A 1 93 ? 26.857 -2.075 -2.307 1.00 75.12 93 PRO A CA 1
ATOM 743 C C . PRO A 1 93 ? 26.746 -0.549 -2.477 1.00 75.12 93 PRO A C 1
ATOM 745 O O . PRO A 1 93 ? 27.175 -0.009 -3.494 1.00 75.12 93 PRO A O 1
ATOM 748 N N . LEU A 1 94 ? 26.138 0.147 -1.503 1.00 71.06 94 LEU A N 1
ATOM 749 C CA . LEU A 1 94 ? 25.855 1.596 -1.577 1.00 71.06 94 LEU A CA 1
ATOM 750 C C . LEU A 1 94 ? 27.108 2.450 -1.829 1.00 71.06 94 LEU A C 1
ATOM 752 O O . LEU A 1 94 ? 27.035 3.486 -2.479 1.00 71.06 94 LEU A O 1
ATOM 756 N N . ASP A 1 95 ? 28.242 1.985 -1.328 1.00 76.25 95 ASP A N 1
ATOM 757 C CA . ASP A 1 95 ? 29.573 2.577 -1.417 1.00 76.25 95 ASP A CA 1
ATOM 758 C C . ASP A 1 95 ? 30.363 2.144 -2.667 1.00 76.25 95 ASP A C 1
ATOM 760 O O . ASP A 1 95 ? 31.505 2.563 -2.859 1.00 76.25 95 ASP A O 1
ATOM 764 N N . HIS A 1 96 ? 29.782 1.312 -3.536 1.00 78.44 96 HIS A N 1
ATOM 765 C CA . HIS A 1 96 ? 30.484 0.792 -4.702 1.00 78.44 96 HIS A CA 1
ATOM 766 C C . HIS A 1 96 ? 30.637 1.868 -5.801 1.00 78.44 96 HIS A C 1
ATOM 768 O O . HIS A 1 96 ? 29.631 2.436 -6.224 1.00 78.44 96 HIS A O 1
ATOM 774 N N . PRO A 1 97 ? 31.842 2.093 -6.371 1.00 77.12 97 PRO A N 1
ATOM 775 C CA . PRO A 1 97 ? 32.097 3.166 -7.349 1.00 77.12 97 PRO A CA 1
ATOM 776 C C . PRO A 1 97 ? 31.240 3.130 -8.622 1.00 77.12 97 PRO A C 1
ATOM 778 O O . PRO A 1 97 ? 31.038 4.153 -9.262 1.00 77.12 97 PRO A O 1
ATOM 781 N N . LEU A 1 98 ? 30.760 1.944 -9.001 1.00 72.75 98 LEU A N 1
ATOM 782 C CA . LEU A 1 98 ? 29.875 1.740 -10.157 1.00 72.75 98 LEU A CA 1
ATOM 783 C C . LEU A 1 98 ? 28.380 1.894 -9.821 1.00 72.75 98 LEU A C 1
ATOM 785 O O . LEU A 1 98 ? 27.540 1.869 -10.715 1.00 72.75 98 LEU A O 1
ATOM 789 N N . ARG A 1 99 ? 28.006 2.038 -8.544 1.00 70.44 99 ARG A N 1
ATOM 790 C CA . ARG A 1 99 ? 26.603 2.209 -8.161 1.00 70.44 99 ARG A CA 1
ATOM 791 C C . ARG A 1 99 ? 26.201 3.668 -8.382 1.00 70.44 99 ARG A C 1
ATOM 793 O O . ARG A 1 99 ? 26.463 4.530 -7.552 1.00 70.44 99 ARG A O 1
ATOM 800 N N . ASN A 1 100 ? 25.502 3.939 -9.481 1.00 63.34 100 ASN A N 1
ATOM 801 C CA . ASN A 1 100 ? 25.016 5.277 -9.859 1.00 63.34 100 ASN A CA 1
ATOM 802 C C . ASN A 1 100 ? 23.829 5.791 -9.003 1.00 63.34 100 ASN A C 1
ATOM 804 O O . ASN A 1 100 ? 22.822 6.249 -9.536 1.00 63.34 100 ASN A O 1
ATOM 808 N N . GLY A 1 101 ? 23.908 5.698 -7.671 1.00 57.38 101 GLY A N 1
ATOM 809 C CA . GLY A 1 101 ? 22.984 6.380 -6.747 1.00 57.38 101 GLY A CA 1
ATOM 810 C C . GLY A 1 101 ? 21.529 5.887 -6.725 1.00 57.38 101 GLY A C 1
ATOM 811 O O . GLY A 1 101 ? 20.669 6.557 -6.162 1.00 57.38 101 GLY A O 1
ATOM 812 N N . CYS A 1 102 ? 21.217 4.730 -7.316 1.00 55.19 102 CYS A N 1
ATOM 813 C CA . CYS A 1 102 ? 19.861 4.176 -7.270 1.00 55.19 102 CYS A CA 1
ATOM 814 C C . CYS A 1 102 ? 19.495 3.680 -5.856 1.00 55.19 102 CYS A C 1
ATOM 816 O O . CYS A 1 102 ? 20.256 2.927 -5.230 1.00 55.19 102 CYS A O 1
ATOM 818 N N . ILE A 1 103 ? 18.300 4.074 -5.399 1.00 55.62 103 ILE A N 1
ATOM 819 C CA . ILE A 1 103 ? 17.664 3.619 -4.153 1.00 55.62 103 ILE A CA 1
ATOM 820 C C . ILE A 1 103 ? 17.496 2.091 -4.195 1.00 55.62 103 ILE A C 1
ATOM 822 O O . ILE A 1 103 ? 17.333 1.499 -5.264 1.00 55.62 103 ILE A O 1
ATOM 826 N N . ASP A 1 104 ? 17.592 1.439 -3.038 1.00 53.84 104 ASP A N 1
ATOM 827 C CA . ASP A 1 104 ? 17.389 -0.003 -2.915 1.00 53.84 104 ASP A CA 1
ATOM 828 C C . ASP A 1 104 ? 15.901 -0.361 -3.155 1.00 53.84 104 ASP A C 1
ATOM 830 O O . ASP A 1 104 ? 15.021 0.185 -2.487 1.00 53.84 104 ASP A O 1
ATOM 834 N N . PRO A 1 105 ? 15.569 -1.265 -4.098 1.00 52.19 105 PRO A N 1
ATOM 835 C CA . PRO A 1 105 ? 14.188 -1.691 -4.339 1.00 52.19 105 PRO A CA 1
ATOM 836 C C . PRO A 1 105 ? 13.543 -2.409 -3.146 1.00 52.19 105 PRO A C 1
ATOM 838 O O . PRO A 1 105 ? 12.319 -2.471 -3.067 1.00 52.19 105 PRO A O 1
ATOM 841 N N . THR A 1 106 ? 14.344 -2.938 -2.221 1.00 50.50 106 THR A N 1
ATOM 842 C CA . THR A 1 106 ? 13.874 -3.642 -1.019 1.00 50.50 106 THR A CA 1
ATOM 843 C C . THR A 1 106 ? 13.394 -2.684 0.073 1.00 50.50 106 THR A C 1
ATOM 845 O O . THR A 1 106 ? 12.717 -3.112 1.004 1.00 50.50 106 THR A O 1
ATOM 848 N N . THR A 1 107 ? 13.724 -1.393 -0.032 1.00 52.19 107 THR A N 1
ATOM 849 C CA . THR A 1 107 ? 13.346 -0.362 0.947 1.00 52.19 107 THR A CA 1
ATOM 850 C C . THR A 1 107 ? 12.214 0.534 0.462 1.00 52.19 107 THR A C 1
ATOM 852 O O . THR A 1 107 ? 11.921 1.521 1.123 1.00 52.19 107 THR A O 1
ATOM 855 N N . MET A 1 108 ? 11.598 0.239 -0.688 1.00 58.84 108 MET A N 1
ATOM 856 C CA . MET A 1 108 ? 10.587 1.122 -1.261 1.00 58.84 108 MET A CA 1
ATOM 857 C C . MET A 1 108 ? 9.286 1.045 -0.462 1.00 58.84 108 MET A C 1
ATOM 859 O O . MET A 1 108 ? 8.583 0.035 -0.463 1.00 58.84 108 MET A O 1
ATOM 863 N N . THR A 1 109 ? 8.992 2.127 0.242 1.00 60.56 109 THR A N 1
ATOM 864 C CA . THR A 1 109 ? 7.814 2.277 1.089 1.00 60.56 109 THR A CA 1
ATOM 865 C C . THR A 1 109 ? 6.626 2.823 0.295 1.00 60.56 109 THR A C 1
ATOM 867 O O . THR A 1 109 ? 6.765 3.361 -0.805 1.00 60.56 109 THR A O 1
ATOM 870 N N . MET A 1 110 ? 5.425 2.738 0.871 1.00 60.66 110 MET A N 1
ATOM 871 C CA . MET A 1 110 ? 4.258 3.452 0.337 1.00 60.66 110 MET A CA 1
ATOM 872 C C . MET A 1 110 ? 4.472 4.972 0.299 1.00 60.66 110 MET A C 1
ATOM 874 O O . MET A 1 110 ? 3.926 5.637 -0.574 1.00 60.66 110 MET A O 1
ATOM 878 N N . LEU A 1 111 ? 5.312 5.517 1.185 1.00 62.44 111 LEU A N 1
ATOM 879 C CA . LEU A 1 111 ? 5.679 6.930 1.166 1.00 62.44 111 LEU A CA 1
ATOM 880 C C . LEU A 1 111 ? 6.567 7.260 -0.042 1.00 62.44 111 LEU A C 1
ATOM 882 O O . LEU A 1 111 ? 6.332 8.260 -0.713 1.00 62.44 111 LEU A O 1
ATOM 886 N N . ASP A 1 112 ? 7.514 6.380 -0.384 1.00 63.69 112 ASP A N 1
ATOM 887 C CA . ASP A 1 112 ? 8.290 6.504 -1.623 1.00 63.69 112 ASP A CA 1
ATOM 888 C C . ASP A 1 112 ? 7.376 6.438 -2.853 1.00 63.69 112 ASP A C 1
ATOM 890 O O . ASP A 1 112 ? 7.594 7.160 -3.823 1.00 63.69 112 ASP A O 1
ATOM 894 N N . TYR A 1 113 ? 6.311 5.628 -2.808 1.00 62.47 113 TYR A N 1
ATOM 895 C CA . TYR A 1 113 ? 5.290 5.616 -3.855 1.00 62.47 113 TYR A CA 1
ATOM 896 C C . TYR A 1 113 ? 4.523 6.944 -3.943 1.00 62.47 113 TYR A C 1
ATOM 898 O O . TYR A 1 113 ? 4.362 7.463 -5.045 1.00 62.47 113 TYR A O 1
ATOM 906 N N . CYS A 1 114 ? 4.092 7.519 -2.815 1.00 59.78 114 CYS A N 1
ATOM 907 C CA . CYS A 1 114 ? 3.439 8.832 -2.789 1.00 59.78 114 CYS A CA 1
ATOM 908 C C . CYS A 1 114 ? 4.340 9.929 -3.354 1.00 59.78 114 CYS A C 1
ATOM 910 O O . CYS A 1 114 ? 3.906 10.658 -4.236 1.00 59.78 114 CYS A O 1
ATOM 912 N N . VAL A 1 115 ? 5.606 9.996 -2.929 1.00 63.06 115 VAL A N 1
ATOM 913 C CA . VAL A 1 115 ? 6.588 10.954 -3.469 1.00 63.06 115 VAL A CA 1
ATOM 914 C C . VAL A 1 115 ? 6.779 10.760 -4.978 1.00 63.06 115 VAL A C 1
ATOM 916 O O . VAL A 1 115 ? 6.940 11.729 -5.721 1.00 63.06 115 VAL A O 1
ATOM 919 N N . LEU A 1 116 ? 6.739 9.514 -5.460 1.00 59.44 116 LEU A N 1
ATOM 920 C CA . LEU A 1 116 ? 6.792 9.211 -6.890 1.00 59.44 116 LEU A CA 1
ATOM 921 C C . LEU A 1 116 ? 5.525 9.659 -7.632 1.00 59.44 116 LEU A C 1
ATOM 923 O O . LEU A 1 116 ? 5.657 10.194 -8.728 1.00 59.44 116 LEU A O 1
ATOM 927 N N . GLU A 1 117 ? 4.326 9.474 -7.076 1.00 59.19 117 GLU A N 1
ATOM 928 C CA . GLU A 1 117 ? 3.089 10.026 -7.657 1.00 59.19 117 GLU A CA 1
ATOM 929 C C . GLU A 1 117 ? 3.121 11.554 -7.692 1.00 59.19 117 GLU A C 1
ATOM 931 O O . GLU A 1 117 ? 2.774 12.127 -8.724 1.00 59.19 117 GLU A O 1
ATOM 936 N N . THR A 1 118 ? 3.609 12.211 -6.634 1.00 55.78 118 THR A N 1
ATOM 937 C CA . THR A 1 118 ? 3.743 13.672 -6.611 1.00 55.78 118 THR A CA 1
ATOM 938 C C . THR A 1 118 ? 4.687 14.155 -7.710 1.00 55.78 118 THR A C 1
ATOM 940 O O . THR A 1 118 ? 4.326 15.051 -8.463 1.00 55.78 118 THR A O 1
ATOM 943 N N . ARG A 1 119 ? 5.839 13.496 -7.914 1.00 56.53 119 ARG A N 1
ATOM 944 C CA . ARG A 1 119 ? 6.745 13.820 -9.035 1.00 56.53 119 ARG A CA 1
ATOM 945 C C . ARG A 1 119 ? 6.120 13.577 -10.407 1.00 56.53 119 ARG A C 1
ATOM 947 O O . ARG A 1 119 ? 6.324 14.367 -11.319 1.00 56.53 119 ARG A O 1
ATOM 954 N N . ILE A 1 120 ? 5.350 12.498 -10.568 1.00 56.22 120 ILE A N 1
ATOM 955 C CA . ILE A 1 120 ? 4.621 12.221 -11.818 1.00 56.22 120 ILE A CA 1
ATOM 956 C C . ILE A 1 120 ? 3.613 13.341 -12.113 1.00 56.22 120 ILE A C 1
ATOM 958 O O . ILE A 1 120 ? 3.434 13.707 -13.274 1.00 56.22 120 ILE A O 1
ATOM 962 N N . GLN A 1 121 ? 2.957 13.868 -11.078 1.00 55.44 121 GLN A N 1
ATOM 963 C CA . GLN A 1 121 ? 2.013 14.978 -11.195 1.00 55.44 121 GLN A CA 1
ATOM 964 C C . GLN A 1 121 ? 2.714 16.317 -11.466 1.00 55.44 121 GLN A C 1
ATOM 966 O O . GLN A 1 121 ? 2.240 17.069 -12.311 1.00 55.44 121 GLN A O 1
ATOM 971 N N . GLU A 1 122 ? 3.841 16.598 -10.806 1.00 56.59 122 GLU A N 1
ATOM 972 C CA . GLU A 1 122 ? 4.616 17.839 -10.970 1.00 56.59 122 GLU A CA 1
ATOM 973 C C . GLU A 1 122 ? 5.327 17.937 -12.328 1.00 56.59 122 GLU A C 1
ATOM 975 O O . GLU A 1 122 ? 5.397 19.017 -12.910 1.00 56.59 122 GLU A O 1
ATOM 980 N N . GLU A 1 123 ? 5.851 16.825 -12.853 1.00 55.69 123 GLU A N 1
ATOM 981 C CA . GLU A 1 123 ? 6.608 16.810 -14.114 1.00 55.69 123 GLU A CA 1
ATOM 982 C C . GLU A 1 123 ? 5.713 16.642 -15.365 1.00 55.69 123 GLU A C 1
ATOM 984 O O . GLU A 1 123 ? 6.231 16.621 -16.482 1.00 55.69 123 GLU A O 1
ATOM 989 N N . GLU A 1 124 ? 4.387 16.490 -15.209 1.00 56.03 124 GLU A N 1
ATOM 990 C CA . GLU A 1 124 ? 3.403 16.204 -16.283 1.00 56.03 124 GLU A CA 1
ATOM 991 C C . GLU A 1 124 ? 3.784 15.028 -17.215 1.00 56.03 124 GLU A C 1
ATOM 993 O O . GLU A 1 124 ? 3.278 14.874 -18.333 1.00 56.03 124 GLU A O 1
ATOM 998 N N . ILE A 1 125 ? 4.678 14.144 -16.776 1.00 60.81 125 ILE A N 1
ATOM 999 C CA . ILE A 1 125 ? 5.120 13.011 -17.582 1.00 60.81 125 ILE A CA 1
ATOM 1000 C C . ILE A 1 125 ? 3.990 11.965 -17.621 1.00 60.81 125 ILE A C 1
ATOM 1002 O O . ILE A 1 125 ? 3.486 11.554 -16.571 1.00 60.81 125 ILE A O 1
ATOM 1006 N N . PRO A 1 126 ? 3.613 11.436 -18.804 1.00 65.12 126 PRO A N 1
ATOM 1007 C CA . PRO A 1 126 ? 2.556 10.435 -18.897 1.00 65.12 126 PRO A CA 1
ATOM 1008 C C . PRO A 1 126 ? 2.824 9.226 -17.989 1.00 65.12 126 PRO A C 1
ATOM 1010 O O . PRO A 1 126 ? 3.894 8.626 -18.051 1.00 65.12 126 PRO A O 1
ATOM 1013 N N . ARG A 1 127 ? 1.835 8.789 -17.200 1.00 66.88 127 ARG A N 1
ATOM 1014 C CA . ARG A 1 127 ? 1.927 7.605 -16.310 1.00 66.88 127 ARG A CA 1
ATOM 1015 C C . ARG A 1 127 ? 2.444 6.338 -17.010 1.00 66.88 127 ARG A C 1
ATOM 1017 O O . ARG A 1 127 ? 3.237 5.581 -16.447 1.00 66.88 127 ARG A O 1
ATOM 1024 N N . ALA A 1 128 ? 2.086 6.157 -18.283 1.00 69.00 128 ALA A N 1
ATOM 1025 C CA . ALA A 1 128 ? 2.597 5.080 -19.134 1.00 69.00 128 ALA A CA 1
ATOM 1026 C C . ALA A 1 128 ? 4.131 5.131 -19.319 1.00 69.00 128 ALA A C 1
ATOM 1028 O O . ALA A 1 128 ? 4.800 4.097 -19.452 1.00 69.00 128 ALA A O 1
ATOM 1029 N N . SER A 1 129 ? 4.730 6.323 -19.277 1.00 66.50 129 SER A N 1
ATOM 1030 C CA . SER A 1 129 ? 6.181 6.525 -19.300 1.00 66.50 129 SER A CA 1
ATOM 1031 C C . SER A 1 129 ? 6.865 5.936 -18.062 1.00 66.50 129 SER A C 1
ATOM 1033 O O . SER A 1 129 ? 7.978 5.431 -18.193 1.00 66.50 129 SER A O 1
ATOM 1035 N N . PHE A 1 130 ? 6.166 5.839 -16.929 1.00 63.50 130 PHE A N 1
ATOM 1036 C CA . PHE A 1 130 ? 6.644 5.189 -15.701 1.00 63.50 130 PHE A CA 1
ATOM 1037 C C . PHE A 1 130 ? 6.218 3.725 -15.546 1.00 63.50 130 PHE A C 1
ATOM 1039 O O . PHE A 1 130 ? 6.534 3.102 -14.537 1.00 63.50 130 PHE A O 1
ATOM 1046 N N . GLY A 1 131 ? 5.529 3.158 -16.541 1.00 68.50 131 GLY A N 1
ATOM 1047 C CA . GLY A 1 131 ? 5.031 1.784 -16.470 1.00 68.50 131 GLY A CA 1
ATOM 1048 C C . GLY A 1 131 ? 3.818 1.623 -15.553 1.00 68.50 131 GLY A C 1
ATOM 1049 O O . GLY A 1 131 ? 3.512 0.503 -15.164 1.00 68.50 131 GLY A O 1
ATOM 1050 N N . VAL A 1 132 ? 3.125 2.709 -15.205 1.00 71.50 132 VAL A N 1
ATOM 1051 C CA . VAL A 1 132 ? 1.852 2.639 -14.481 1.00 71.50 132 VAL A CA 1
ATOM 1052 C C . VAL A 1 132 ? 0.746 2.384 -15.500 1.00 71.50 132 VAL A C 1
ATOM 1054 O O . VAL A 1 132 ? 0.480 3.229 -16.357 1.00 71.50 132 VAL A O 1
ATOM 1057 N N . ASN A 1 133 ? 0.115 1.212 -15.422 1.00 66.81 133 ASN A N 1
ATOM 1058 C CA . ASN A 1 133 ? -0.956 0.823 -16.351 1.00 66.81 133 ASN A CA 1
ATOM 1059 C C . ASN A 1 133 ? -2.355 1.072 -15.776 1.00 66.81 133 ASN A C 1
ATOM 1061 O O . ASN A 1 133 ? -3.313 1.263 -16.521 1.00 66.81 133 ASN A O 1
ATOM 1065 N N . ARG A 1 134 ? -2.477 1.048 -14.449 1.00 73.00 134 ARG A N 1
ATOM 1066 C CA . ARG A 1 134 ? -3.712 1.257 -13.687 1.00 73.00 134 ARG A CA 1
ATOM 1067 C C . ARG A 1 134 ? -3.316 1.798 -12.318 1.00 73.00 134 ARG A C 1
ATOM 1069 O O . ARG A 1 134 ? -2.250 1.438 -11.848 1.00 73.00 134 ARG A O 1
ATOM 1076 N N . MET A 1 135 ? -4.138 2.632 -11.687 1.00 74.81 135 MET A N 1
ATOM 1077 C CA . MET A 1 135 ? -3.915 2.996 -10.287 1.00 74.81 135 MET A CA 1
ATOM 1078 C C . MET A 1 135 ? -4.592 1.985 -9.372 1.00 74.81 135 MET A C 1
ATOM 1080 O O . MET A 1 135 ? -5.680 1.502 -9.682 1.00 74.81 135 MET A O 1
ATOM 1084 N N . SER A 1 136 ? -3.960 1.671 -8.252 1.00 80.12 136 SER A N 1
ATOM 1085 C CA . SER A 1 136 ? -4.594 0.852 -7.227 1.00 80.12 136 SER A CA 1
ATOM 1086 C C . SER A 1 136 ? -5.680 1.609 -6.481 1.00 80.12 136 SER A C 1
ATOM 1088 O O . SER A 1 136 ? -5.491 2.771 -6.130 1.00 80.12 136 SER A O 1
ATOM 1090 N N . ILE A 1 137 ? -6.766 0.909 -6.155 1.00 84.12 137 ILE A N 1
ATOM 1091 C CA . ILE A 1 137 ? -7.864 1.423 -5.326 1.00 84.12 137 ILE A CA 1
ATOM 1092 C C . ILE A 1 137 ? -7.400 1.850 -3.921 1.00 84.12 137 ILE A C 1
ATOM 1094 O O . ILE A 1 137 ? -8.014 2.710 -3.299 1.00 84.12 137 ILE A O 1
ATOM 1098 N N . LEU A 1 138 ? -6.271 1.323 -3.426 1.00 81.56 138 LEU A N 1
ATOM 1099 C CA . LEU A 1 138 ? -5.687 1.790 -2.163 1.00 81.56 138 LEU A CA 1
ATOM 1100 C C . LEU A 1 138 ? -5.260 3.261 -2.224 1.00 81.56 138 LEU A C 1
ATOM 1102 O O . LEU A 1 138 ? -5.210 3.907 -1.184 1.00 81.56 138 LEU A O 1
ATOM 1106 N N . MET A 1 139 ? -4.979 3.795 -3.416 1.00 78.94 139 MET A N 1
ATOM 1107 C CA . MET A 1 139 ? -4.634 5.208 -3.611 1.00 78.94 139 MET A CA 1
ATOM 1108 C C . MET A 1 139 ? -5.864 6.127 -3.559 1.00 78.94 139 MET A C 1
ATOM 1110 O O . MET A 1 139 ? -5.711 7.339 -3.599 1.00 78.94 139 MET A O 1
ATOM 1114 N N . GLU A 1 140 ? -7.076 5.574 -3.437 1.00 83.12 140 GLU A N 1
ATOM 1115 C CA . GLU A 1 140 ? -8.314 6.335 -3.212 1.00 83.12 140 GLU A CA 1
ATOM 1116 C C . GLU A 1 140 ? -8.596 6.592 -1.723 1.00 83.12 140 GLU A C 1
ATOM 1118 O O . GLU A 1 140 ? -9.664 7.097 -1.362 1.00 83.12 140 GLU A O 1
ATOM 1123 N N . LEU A 1 141 ? -7.695 6.172 -0.830 1.00 86.31 141 LEU A N 1
ATOM 1124 C CA . LEU A 1 141 ? -7.864 6.391 0.600 1.00 86.31 141 LEU A CA 1
ATOM 1125 C C . LEU A 1 141 ? -7.636 7.876 0.946 1.00 86.31 141 LEU A C 1
ATOM 1127 O O . LEU A 1 141 ? -6.656 8.473 0.504 1.00 86.31 141 LEU A O 1
ATOM 1131 N N . PRO A 1 142 ? -8.509 8.475 1.774 1.00 82.38 142 PRO A N 1
ATOM 1132 C CA . PRO A 1 142 ? -8.567 9.926 1.996 1.00 82.38 142 PRO A CA 1
ATOM 1133 C C . PRO A 1 142 ? -7.342 10.501 2.718 1.00 82.38 142 PRO A C 1
ATOM 1135 O O . PRO A 1 142 ? -7.103 11.704 2.695 1.00 82.38 142 PRO A O 1
ATOM 1138 N N . TYR A 1 143 ? -6.544 9.658 3.374 1.00 78.38 143 TYR A N 1
ATOM 1139 C CA . TYR A 1 143 ? -5.339 10.102 4.069 1.00 78.38 143 TYR A CA 1
ATOM 1140 C C . TYR A 1 143 ? -4.143 10.341 3.132 1.00 78.38 143 TYR A C 1
ATOM 1142 O O . TYR A 1 143 ? -3.145 10.920 3.563 1.00 78.38 143 TYR A O 1
ATOM 1150 N N . TRP A 1 144 ? -4.222 9.955 1.853 1.00 73.88 144 TRP A N 1
ATOM 1151 C CA . TRP A 1 144 ? -3.192 10.313 0.871 1.00 73.88 144 TRP A CA 1
ATOM 1152 C C . TRP A 1 144 ? -3.251 11.788 0.478 1.00 73.88 144 TRP A C 1
ATOM 1154 O O . TRP A 1 144 ? -2.201 12.399 0.286 1.00 73.88 144 TRP A O 1
ATOM 1164 N N . ASP A 1 145 ? -4.442 12.389 0.472 1.00 69.12 145 ASP A N 1
ATOM 1165 C CA . ASP A 1 145 ? -4.609 13.830 0.247 1.00 69.12 145 ASP A CA 1
ATOM 1166 C C . ASP A 1 145 ? -3.937 14.647 1.365 1.00 69.12 145 ASP A C 1
ATOM 1168 O O . ASP A 1 145 ? -3.334 15.690 1.117 1.00 69.12 145 ASP A O 1
ATOM 1172 N N . ALA A 1 146 ? -3.941 14.122 2.597 1.00 63.41 146 ALA A N 1
ATOM 1173 C CA . ALA A 1 146 ? -3.200 14.701 3.716 1.00 63.41 146 ALA A CA 1
ATOM 1174 C C . ALA A 1 146 ? -1.672 14.532 3.574 1.00 63.41 146 ALA A C 1
ATOM 1176 O O . ALA A 1 146 ? -0.916 15.395 4.019 1.00 63.41 146 ALA A O 1
ATOM 1177 N N . CYS A 1 147 ? -1.193 13.462 2.926 1.00 53.31 147 CYS A N 1
ATOM 1178 C CA . CYS A 1 147 ? 0.229 13.316 2.585 1.00 53.31 147 CYS A CA 1
ATOM 1179 C C . CYS A 1 147 ? 0.661 14.255 1.451 1.00 53.31 147 CYS A C 1
ATOM 1181 O O . CYS A 1 147 ? 1.793 14.725 1.465 1.00 53.31 147 CYS A O 1
ATOM 1183 N N . ALA A 1 148 ? -0.212 14.576 0.493 1.00 49.69 148 ALA A N 1
ATOM 1184 C CA . ALA A 1 148 ? 0.116 15.531 -0.567 1.00 49.69 148 ALA A CA 1
ATOM 1185 C C . ALA A 1 148 ? 0.424 16.932 0.003 1.00 49.69 148 ALA A C 1
ATOM 1187 O O . ALA A 1 148 ? 1.372 17.573 -0.442 1.00 49.69 148 ALA A O 1
ATOM 1188 N N . SER A 1 149 ? -0.267 17.352 1.073 1.00 47.66 149 SER A N 1
ATOM 1189 C CA . SER A 1 149 ? 0.048 18.600 1.794 1.00 47.66 149 SER A CA 1
ATOM 1190 C C . SER A 1 149 ? 1.370 18.592 2.584 1.00 47.66 149 SER A C 1
ATOM 1192 O O . SER A 1 149 ? 1.814 19.643 3.043 1.00 47.66 149 SER A O 1
ATOM 1194 N N . VAL A 1 150 ? 2.033 17.437 2.733 1.00 45.41 150 VAL A N 1
ATOM 1195 C CA . VAL A 1 150 ? 3.363 17.323 3.373 1.00 45.41 150 VAL A CA 1
ATOM 1196 C C . VAL A 1 150 ? 4.470 17.835 2.445 1.00 45.41 150 VAL A C 1
ATOM 1198 O O . VAL A 1 150 ? 5.496 18.321 2.919 1.00 45.41 150 VAL A O 1
ATOM 1201 N N . VAL A 1 151 ? 4.255 17.796 1.125 1.00 45.34 151 VAL A N 1
ATOM 1202 C CA . VAL A 1 151 ? 5.207 18.323 0.130 1.00 45.34 151 VAL A CA 1
ATOM 1203 C C . VAL A 1 151 ? 5.267 19.862 0.174 1.00 45.34 151 VAL A C 1
ATOM 1205 O O . VAL A 1 151 ? 6.312 20.440 -0.112 1.00 45.34 151 VAL A O 1
ATOM 1208 N N . ASP A 1 152 ? 4.212 20.507 0.688 1.00 39.81 152 ASP A N 1
ATOM 1209 C CA . ASP A 1 152 ? 4.127 21.955 0.930 1.00 39.81 152 ASP A CA 1
ATOM 1210 C C . ASP A 1 152 ? 4.616 22.395 2.334 1.00 39.81 152 ASP A C 1
ATOM 1212 O O . ASP A 1 152 ? 4.503 23.568 2.697 1.00 39.81 152 ASP A O 1
ATOM 1216 N N . GLY A 1 153 ? 5.197 21.487 3.134 1.00 36.91 153 GLY A N 1
ATOM 1217 C CA . GLY A 1 153 ? 5.905 21.844 4.372 1.00 36.91 153 GLY A CA 1
ATOM 1218 C C . GLY A 1 153 ? 5.057 21.952 5.646 1.00 36.91 153 GLY A C 1
ATOM 1219 O O . GLY A 1 153 ? 5.406 22.729 6.536 1.00 36.91 153 GLY A O 1
ATOM 1220 N N . VAL A 1 154 ? 3.973 21.178 5.777 1.00 40.62 154 VAL A N 1
ATOM 1221 C CA . VAL A 1 154 ? 3.205 21.072 7.034 1.00 40.62 154 VAL A CA 1
ATOM 1222 C C . VAL A 1 154 ? 3.505 19.744 7.741 1.00 40.62 154 VAL A C 1
ATOM 1224 O O . VAL A 1 154 ? 3.415 18.676 7.138 1.00 40.62 154 VAL A O 1
ATOM 1227 N N . ASP A 1 155 ? 3.879 19.830 9.023 1.00 38.44 155 ASP A N 1
ATOM 1228 C CA . ASP A 1 155 ? 4.278 18.708 9.882 1.00 38.44 155 ASP A CA 1
ATOM 1229 C C . ASP A 1 155 ? 3.237 17.578 9.936 1.00 38.44 155 ASP A C 1
ATOM 1231 O O . ASP A 1 155 ? 2.031 17.810 10.066 1.00 38.44 155 ASP A O 1
ATOM 1235 N N . PHE A 1 156 ? 3.727 16.333 9.929 1.00 41.47 156 PHE A N 1
ATOM 1236 C CA . PHE A 1 156 ? 2.911 15.158 10.226 1.00 41.47 156 PHE A CA 1
ATOM 1237 C C . PHE A 1 156 ? 2.231 15.311 11.595 1.00 41.47 156 PHE A C 1
ATOM 1239 O O . PHE A 1 156 ? 2.864 15.751 12.561 1.00 41.47 156 PHE A O 1
ATOM 1246 N N . PRO A 1 157 ? 0.981 14.843 11.751 1.00 42.53 157 PRO A N 1
ATOM 1247 C CA . PRO A 1 157 ? 0.421 14.645 13.073 1.00 42.53 157 PRO A CA 1
ATOM 1248 C C . PRO A 1 157 ? 1.360 13.737 13.888 1.00 42.53 157 PRO A C 1
ATOM 1250 O O . PRO A 1 157 ? 1.804 12.707 13.374 1.00 42.53 157 PRO A O 1
ATOM 1253 N N . PRO A 1 158 ? 1.652 14.052 15.161 1.00 37.69 158 PRO A N 1
ATOM 1254 C CA . PRO A 1 158 ? 2.682 13.365 15.951 1.00 37.69 158 PRO A CA 1
ATOM 1255 C C . PRO A 1 158 ? 2.445 11.855 16.157 1.00 37.69 158 PRO A C 1
ATOM 1257 O O . PRO A 1 158 ? 3.319 11.160 16.670 1.00 37.69 158 PRO A O 1
ATOM 1260 N N . TYR A 1 159 ? 1.283 11.330 15.756 1.00 45.38 159 TYR A N 1
ATOM 1261 C CA . TYR A 1 159 ? 0.955 9.904 15.770 1.00 45.38 159 TYR A CA 1
ATOM 1262 C C . TYR A 1 159 ? 1.442 9.121 14.534 1.00 45.38 159 TYR A C 1
ATOM 1264 O O . TYR A 1 159 ? 1.402 7.897 14.563 1.00 45.38 159 TYR A O 1
ATOM 1272 N N . MET A 1 160 ? 1.913 9.796 13.479 1.00 37.22 160 MET A N 1
ATOM 1273 C CA . MET A 1 160 ? 2.395 9.181 12.227 1.00 37.22 160 MET A CA 1
ATOM 1274 C C . MET A 1 160 ? 3.917 8.956 12.181 1.00 37.22 160 MET A C 1
ATOM 1276 O O . MET A 1 160 ? 4.411 8.314 11.260 1.00 37.22 160 MET A O 1
ATOM 1280 N N . LEU A 1 161 ? 4.671 9.491 13.149 1.00 33.44 161 LEU A N 1
ATOM 1281 C CA . LEU A 1 161 ? 6.143 9.524 13.153 1.00 33.44 161 LEU A CA 1
ATOM 1282 C C . LEU A 1 161 ? 6.786 8.519 14.132 1.00 33.44 161 LEU A C 1
ATOM 1284 O O . LEU A 1 161 ? 7.800 8.829 14.761 1.00 33.44 161 LEU A O 1
ATOM 1288 N N . LYS A 1 162 ? 6.207 7.327 14.304 1.00 30.39 162 LYS A N 1
ATOM 1289 C CA . LYS A 1 162 ? 6.789 6.259 15.137 1.00 30.39 162 LYS A CA 1
ATOM 1290 C C . LYS A 1 162 ? 6.895 4.938 14.401 1.00 30.39 162 LYS A C 1
ATOM 1292 O O . LYS A 1 162 ? 5.932 4.598 13.685 1.00 30.39 162 LYS A O 1
#

Foldseek 3Di:
DLVVCVVVLVVLQDLQVWDWDFQPPDPDPDPDRIDTHHDDDFFDDDDLVRCCVQFQAQCDDQQNQLQCQLVWRWDADPVVRDIDTPDPLCVDDPPDPSNPPTDDSVPCTVLVVLVVVLVCVVVVPDVVSRRRPDGHPSCVRPCSVVVNCVVVPDDDDPVVPD

Radius of gyration: 20.42 Å; chains: 1; bounding box: 50×38×67 Å